Protein AF-G1U5H4-F1 (afdb_monomer)

Mean predicted aligned error: 13.76 Å

Sequence (99 aa):
ICSTNMSLSTDDAVSTSQVPASEQETLVRPKPLPLLLLTSVGAQKDTYIMKEVPLYLGQYIMTKRLYDEKQQHIVYCSNGLLGDLFGVTSFSVKERKSR

Foldseek 3Di:
DDDDPDPDDDDDDPPPVPPPPPPWQPWDQDDPLLVVLLVVQPDPDRTDTPVCSVVSVVVSCVVVVQADPVGRQKGAQCPDSVCVVVVDRIDGVPDDPDD

InterPro domains:
  IPR003121 SWIB/MDM2 domain [PS51925] (26-99)
  IPR016495 p53 negative regulator Mdm2/Mdm4 [PIRSF006748] (2-97)
  IPR036885 SWIB/MDM2 domain superfamily [G3DSA:1.10.245.10] (1-98)
  IPR036885 SWIB/MDM2 domain superfamily [SSF47592] (18-97)

Structure (mmCIF, N/CA/C/O backbone):
data_AF-G1U5H4-F1
#
_entry.id   AF-G1U5H4-F1
#
loop_
_atom_site.group_PDB
_atom_site.id
_atom_site.type_symbol
_atom_site.label_atom_id
_atom_site.label_alt_id
_atom_site.label_comp_id
_atom_site.label_asym_id
_atom_site.label_entity_id
_atom_site.label_seq_id
_atom_site.pdbx_PDB_ins_code
_atom_site.Cartn_x
_atom_site.Cartn_y
_atom_site.Cartn_z
_atom_site.occupancy
_atom_site.B_iso_or_equiv
_atom_site.auth_seq_id
_atom_site.auth_comp_id
_atom_site.auth_asym_id
_atom_site.auth_atom_id
_atom_site.pdbx_PDB_model_num
ATOM 1 N N . ILE A 1 1 ? 38.887 8.312 56.872 1.00 40.09 1 ILE A N 1
ATOM 2 C CA . ILE A 1 1 ? 37.735 9.088 56.359 1.00 40.09 1 ILE A CA 1
ATOM 3 C C . ILE A 1 1 ? 37.710 8.860 54.858 1.00 40.09 1 ILE A C 1
ATOM 5 O O . ILE A 1 1 ? 38.687 9.172 54.191 1.00 40.09 1 ILE A O 1
ATOM 9 N N . CYS A 1 2 ? 36.687 8.157 54.385 1.00 40.00 2 CYS A N 1
ATOM 10 C CA . CYS A 1 2 ? 36.539 7.707 53.006 1.00 40.00 2 CYS A CA 1
ATOM 11 C C . CYS A 1 2 ? 36.239 8.879 52.064 1.00 40.00 2 CYS A C 1
ATOM 13 O O . CYS A 1 2 ? 35.502 9.781 52.454 1.00 40.00 2 CYS A O 1
ATOM 15 N N . SER A 1 3 ? 36.706 8.809 50.815 1.00 42.22 3 SER A N 1
ATOM 16 C CA . SER A 1 3 ? 35.911 9.177 49.633 1.00 42.22 3 SER A CA 1
ATOM 17 C C . SER A 1 3 ? 36.508 8.507 48.396 1.00 42.22 3 SER A C 1
ATOM 19 O O . SER A 1 3 ? 37.631 8.775 47.984 1.00 42.22 3 SER A O 1
ATOM 21 N N . THR A 1 4 ? 35.740 7.555 47.886 1.00 44.91 4 THR A N 1
ATOM 22 C CA . THR A 1 4 ? 35.980 6.674 46.749 1.00 44.91 4 THR A CA 1
ATOM 23 C C . THR A 1 4 ? 36.032 7.460 45.436 1.00 44.91 4 THR A C 1
ATOM 25 O O . THR A 1 4 ? 35.033 8.061 45.053 1.00 44.91 4 THR A O 1
ATOM 28 N N . ASN A 1 5 ? 37.146 7.394 44.703 1.00 50.84 5 ASN A N 1
ATOM 29 C CA . ASN A 1 5 ? 37.156 7.702 43.271 1.00 50.84 5 ASN A CA 1
ATOM 30 C C . ASN A 1 5 ? 36.747 6.437 42.512 1.00 50.84 5 ASN A C 1
ATOM 32 O O . ASN A 1 5 ? 37.570 5.569 42.231 1.00 50.84 5 ASN A O 1
ATOM 36 N N . MET A 1 6 ? 35.450 6.319 42.241 1.00 43.84 6 MET A N 1
ATOM 37 C CA . MET A 1 6 ? 34.888 5.311 41.349 1.00 43.84 6 MET A CA 1
ATOM 38 C C . MET A 1 6 ? 34.776 5.952 39.965 1.00 43.84 6 MET A C 1
ATOM 40 O O . MET A 1 6 ? 33.788 6.613 39.659 1.00 43.84 6 MET A O 1
ATOM 44 N N . SER A 1 7 ? 35.813 5.813 39.141 1.00 51.28 7 SER A N 1
ATOM 45 C CA . SER A 1 7 ? 35.691 6.103 37.712 1.00 51.28 7 SER A CA 1
ATOM 46 C C . SER A 1 7 ? 34.911 4.952 37.088 1.00 51.28 7 SER A C 1
ATOM 48 O O . SER A 1 7 ? 35.412 3.835 36.975 1.00 51.28 7 SER A O 1
ATOM 50 N N . LEU A 1 8 ? 33.645 5.220 36.785 1.00 41.34 8 LEU A N 1
ATOM 51 C CA . LEU A 1 8 ? 32.724 4.30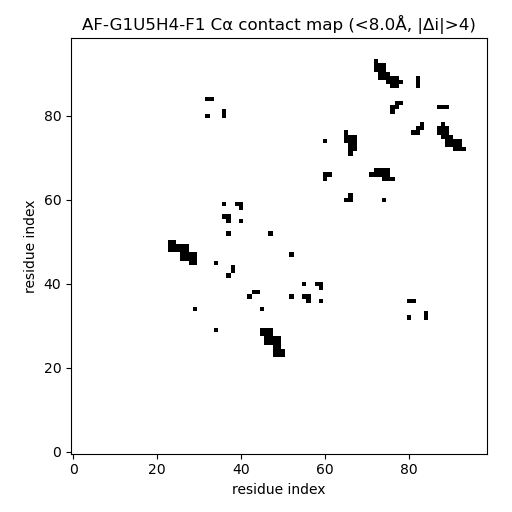2 36.138 1.00 41.34 8 LEU A CA 1
ATOM 52 C C . LEU A 1 8 ? 33.221 3.991 34.719 1.00 41.34 8 LEU A C 1
ATOM 54 O O . LEU A 1 8 ? 33.203 4.858 33.847 1.00 41.34 8 LEU A O 1
ATOM 58 N N . SER A 1 9 ? 33.635 2.747 34.494 1.00 47.34 9 SER A N 1
ATOM 59 C CA . SER A 1 9 ? 33.623 2.147 33.163 1.00 47.34 9 SER A CA 1
ATOM 60 C C . SER A 1 9 ? 32.175 1.842 32.789 1.00 47.34 9 SER A C 1
ATOM 62 O O . SER A 1 9 ? 31.561 0.962 33.387 1.00 47.34 9 SER A O 1
ATOM 64 N N . THR A 1 10 ? 31.646 2.556 31.802 1.00 46.12 10 THR A N 1
ATOM 65 C CA . THR A 1 10 ? 30.542 2.103 30.942 1.00 46.12 10 THR A CA 1
ATOM 66 C C . THR A 1 10 ? 30.878 2.608 29.544 1.00 46.12 10 THR A C 1
ATOM 68 O O . THR A 1 10 ? 30.840 3.810 29.299 1.00 46.12 10 THR A O 1
ATOM 71 N N . ASP A 1 11 ? 31.591 1.785 28.789 1.00 41.31 11 ASP A N 1
ATOM 72 C CA . ASP A 1 11 ? 31.040 0.931 27.732 1.00 41.31 11 ASP A CA 1
ATOM 73 C C . ASP A 1 11 ? 30.663 1.738 26.487 1.00 41.31 11 ASP A C 1
ATOM 75 O O . ASP A 1 11 ? 29.718 2.530 26.458 1.00 41.31 11 ASP A O 1
ATOM 79 N N . ASP A 1 12 ? 31.488 1.517 25.472 1.00 49.41 12 ASP A N 1
ATOM 80 C CA . ASP A 1 12 ? 31.336 1.930 24.096 1.00 49.41 12 ASP A CA 1
ATOM 81 C C . ASP A 1 12 ? 29.949 1.583 23.552 1.00 49.41 12 ASP A C 1
ATOM 83 O O . ASP A 1 12 ? 29.610 0.427 23.312 1.00 49.41 12 ASP A O 1
ATOM 87 N N . ALA A 1 13 ? 29.162 2.607 23.247 1.00 49.34 13 ALA A N 1
ATOM 88 C CA . ALA A 1 13 ? 28.136 2.495 22.222 1.00 49.34 13 ALA A CA 1
ATOM 89 C C . ALA A 1 13 ? 27.945 3.846 21.536 1.00 49.34 13 ALA A C 1
ATOM 91 O O . ALA A 1 13 ? 26.880 4.464 21.566 1.00 49.34 13 ALA A O 1
ATOM 92 N N . VAL A 1 14 ? 28.995 4.272 20.828 1.00 47.00 14 VAL A N 1
ATOM 93 C CA . VAL A 1 14 ? 28.791 4.913 19.528 1.00 47.00 14 VAL A CA 1
ATOM 94 C C . VAL A 1 14 ? 27.967 3.926 18.694 1.00 47.00 14 VAL A C 1
ATOM 96 O O . VAL A 1 14 ? 28.465 2.986 18.092 1.00 47.00 14 VAL A O 1
ATOM 99 N N . SER A 1 15 ? 26.654 4.115 18.700 1.00 43.50 15 SER A N 1
ATOM 100 C CA . SER A 1 15 ? 25.823 3.738 17.567 1.00 43.50 15 SER A CA 1
ATOM 101 C C . SER A 1 15 ? 25.420 5.034 16.889 1.00 43.50 15 SER A C 1
ATOM 103 O O . SER A 1 15 ? 24.260 5.438 16.836 1.00 43.50 15 SER A O 1
ATOM 105 N N . THR A 1 16 ? 26.441 5.705 16.349 1.00 42.47 16 THR A N 1
ATOM 106 C CA . THR A 1 16 ? 26.284 6.358 15.058 1.00 42.47 16 THR A CA 1
ATOM 107 C C . THR A 1 16 ? 25.605 5.316 14.181 1.00 42.47 16 THR A C 1
ATOM 109 O O . THR A 1 16 ? 26.234 4.336 13.789 1.00 42.47 16 THR A O 1
ATOM 112 N N . SER A 1 17 ? 24.307 5.476 13.918 1.00 50.16 17 SER A N 1
ATOM 113 C CA . SER A 1 17 ? 23.624 4.746 12.852 1.00 50.16 17 SER A CA 1
ATOM 114 C C . SER A 1 17 ? 24.154 5.299 11.526 1.00 50.16 17 SER A C 1
ATOM 116 O O . SER A 1 17 ? 23.474 5.975 10.763 1.00 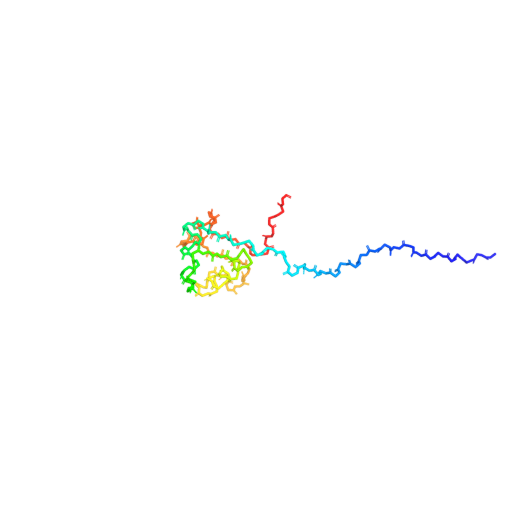50.16 17 SER A O 1
ATOM 118 N N . GLN A 1 18 ? 25.449 5.084 11.305 1.00 46.19 18 GLN A N 1
ATOM 119 C CA . GLN A 1 18 ? 26.094 5.097 10.016 1.00 46.19 18 GLN A CA 1
ATOM 120 C C . GLN A 1 18 ? 25.624 3.801 9.383 1.00 46.19 18 GLN A C 1
ATOM 122 O O . GLN A 1 18 ? 26.274 2.765 9.464 1.00 46.19 18 GLN A O 1
ATOM 127 N N . VAL A 1 19 ? 24.428 3.865 8.805 1.00 51.66 19 VAL A N 1
ATOM 128 C CA . VAL A 1 19 ? 24.043 2.932 7.757 1.00 51.66 19 VAL A CA 1
ATOM 129 C C . VAL A 1 19 ? 25.175 3.015 6.730 1.00 51.66 19 VAL A C 1
ATOM 131 O O . VAL A 1 19 ? 25.409 4.110 6.201 1.00 51.66 19 VAL A O 1
ATOM 134 N N . PRO A 1 20 ? 25.946 1.943 6.480 1.00 42.78 20 PRO A N 1
ATOM 135 C CA . PRO A 1 20 ? 26.945 1.990 5.433 1.00 42.78 20 PRO A CA 1
ATOM 136 C C . PRO A 1 20 ? 26.207 2.305 4.134 1.00 42.78 20 PRO A C 1
ATOM 138 O O . PRO A 1 20 ? 25.252 1.616 3.776 1.00 42.78 20 PRO A O 1
ATOM 141 N N . ALA A 1 21 ? 26.651 3.334 3.413 1.00 47.31 21 ALA A N 1
ATOM 142 C CA . ALA A 1 21 ? 26.079 3.777 2.137 1.00 47.31 21 ALA A CA 1
ATOM 143 C C . ALA A 1 21 ? 26.131 2.711 1.011 1.00 47.31 21 ALA A C 1
ATOM 145 O O . ALA A 1 21 ? 25.775 2.997 -0.128 1.00 47.31 21 ALA A O 1
ATOM 146 N N . SER A 1 22 ? 26.545 1.484 1.341 1.00 50.09 22 SER A N 1
ATOM 147 C CA . SER A 1 22 ? 26.700 0.331 0.455 1.00 50.09 22 SER A CA 1
ATOM 148 C C . SER A 1 22 ? 25.753 -0.831 0.786 1.00 50.09 22 SER A C 1
ATOM 150 O O . SER A 1 22 ? 25.776 -1.848 0.091 1.00 50.09 22 SER A O 1
ATOM 152 N N . GLU A 1 23 ? 24.918 -0.738 1.826 1.00 50.53 23 GLU A N 1
ATOM 153 C CA . GLU A 1 23 ? 23.988 -1.819 2.157 1.00 50.53 23 GLU A CA 1
ATOM 154 C C . GLU A 1 23 ? 22.751 -1.784 1.242 1.00 50.53 23 GLU A C 1
ATOM 156 O O . GLU A 1 23 ? 21.813 -1.014 1.429 1.00 50.53 23 GLU A O 1
ATOM 161 N N . GLN A 1 24 ? 22.753 -2.711 0.277 1.00 52.47 24 GLN A N 1
ATOM 162 C CA . GLN A 1 24 ? 21.617 -3.175 -0.534 1.00 52.47 24 GLN A CA 1
ATOM 163 C C . GLN A 1 24 ? 21.294 -2.381 -1.810 1.00 52.47 24 GLN A C 1
ATOM 165 O O . GLN A 1 24 ? 20.143 -2.039 -2.086 1.00 52.47 24 GLN A O 1
ATOM 170 N N . GLU A 1 25 ? 22.282 -2.228 -2.692 1.00 56.91 25 GLU A N 1
ATOM 171 C CA . GLU A 1 25 ? 22.021 -2.089 -4.137 1.00 56.91 25 GLU A CA 1
ATOM 172 C C . GLU A 1 25 ? 21.791 -3.454 -4.809 1.00 56.91 25 GLU A C 1
ATOM 174 O O . GLU A 1 25 ? 22.281 -3.737 -5.900 1.00 56.91 25 GLU A O 1
ATOM 179 N N . THR A 1 26 ? 21.049 -4.348 -4.152 1.00 64.75 26 THR A N 1
ATOM 180 C CA . THR A 1 26 ? 20.610 -5.591 -4.780 1.00 64.75 26 THR A CA 1
ATOM 181 C C . THR A 1 26 ? 19.457 -5.269 -5.718 1.00 64.75 26 THR A C 1
ATOM 183 O O . THR A 1 26 ? 18.326 -4.997 -5.310 1.00 64.75 26 THR A O 1
ATOM 186 N N . LEU A 1 27 ? 19.777 -5.265 -7.008 1.00 70.00 27 LEU A N 1
ATOM 187 C CA . LEU A 1 27 ? 18.796 -5.219 -8.075 1.00 70.00 27 LEU A CA 1
ATOM 188 C C . LEU A 1 27 ? 17.957 -6.497 -8.017 1.00 70.00 27 LEU A C 1
ATOM 190 O O . LEU A 1 27 ? 18.448 -7.596 -8.272 1.00 70.00 27 LEU A O 1
ATOM 194 N N . VAL A 1 28 ? 16.684 -6.354 -7.671 1.00 72.56 28 VAL A N 1
ATOM 195 C CA . VAL A 1 28 ? 15.716 -7.446 -7.6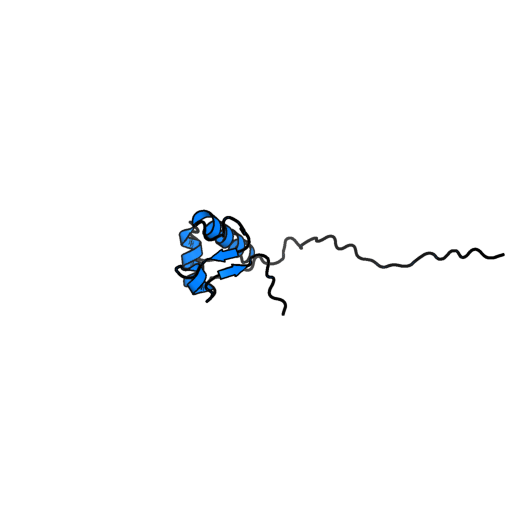56 1.00 72.56 28 VAL A CA 1
ATOM 196 C C . VAL A 1 28 ? 14.781 -7.319 -8.846 1.00 72.56 28 VAL A C 1
ATOM 198 O O . VAL A 1 28 ? 14.348 -6.225 -9.204 1.00 72.56 28 VAL A O 1
ATOM 201 N N . ARG A 1 29 ? 14.443 -8.455 -9.457 1.00 77.44 29 ARG A N 1
ATOM 202 C CA . ARG A 1 29 ? 13.305 -8.563 -10.374 1.00 77.44 29 ARG A CA 1
ATOM 203 C C . ARG A 1 29 ? 12.103 -9.025 -9.555 1.00 77.44 29 ARG A C 1
ATOM 205 O O . ARG A 1 29 ? 12.071 -10.193 -9.158 1.00 77.44 29 ARG A O 1
ATOM 212 N N . PRO A 1 30 ? 11.159 -8.132 -9.214 1.00 68.38 30 PRO A N 1
ATOM 213 C CA . PRO A 1 30 ? 10.021 -8.502 -8.392 1.00 68.38 30 PRO A CA 1
ATOM 214 C C . PRO A 1 30 ? 9.139 -9.518 -9.119 1.00 68.38 30 PRO A C 1
ATOM 216 O O . PRO A 1 30 ? 9.107 -9.582 -10.347 1.00 68.38 30 PRO A O 1
ATOM 219 N N . LYS A 1 31 ? 8.377 -10.296 -8.349 1.00 73.94 31 LYS A N 1
ATOM 220 C CA . LYS A 1 31 ? 7.323 -11.153 -8.908 1.00 73.94 31 LYS A CA 1
ATOM 221 C C . LYS A 1 31 ? 6.274 -10.295 -9.656 1.00 73.94 31 LYS A C 1
ATOM 223 O O . LYS A 1 31 ? 6.158 -9.103 -9.359 1.00 73.94 31 LYS A O 1
ATOM 228 N N . PRO A 1 32 ? 5.473 -10.880 -10.570 1.00 72.69 32 PRO A N 1
ATOM 229 C CA . PRO A 1 32 ? 4.533 -10.124 -11.408 1.00 72.69 32 PRO A CA 1
ATOM 230 C C . PRO A 1 32 ? 3.556 -9.220 -10.637 1.00 72.69 32 PRO A C 1
ATOM 232 O O . PRO A 1 32 ? 3.275 -8.113 -11.081 1.00 72.69 32 PRO A O 1
ATOM 235 N N . LEU A 1 33 ? 3.082 -9.649 -9.460 1.00 70.38 33 LEU A N 1
ATOM 236 C CA . LEU A 1 33 ? 2.146 -8.868 -8.636 1.00 70.38 33 LEU A CA 1
ATOM 237 C C . LEU A 1 33 ? 2.780 -7.597 -8.026 1.00 70.38 33 LEU A C 1
ATOM 239 O O . LEU A 1 33 ? 2.242 -6.512 -8.254 1.00 70.38 33 LEU A O 1
ATOM 243 N N . PRO A 1 34 ? 3.931 -7.667 -7.319 1.00 72.94 34 PRO A N 1
ATOM 244 C CA . PRO A 1 34 ? 4.666 -6.465 -6.926 1.00 72.94 34 PRO A CA 1
ATOM 245 C C . PRO A 1 34 ? 5.008 -5.551 -8.107 1.00 72.94 34 PRO A C 1
ATOM 247 O O . PRO A 1 34 ? 4.883 -4.338 -7.990 1.00 72.94 34 PRO A O 1
ATOM 250 N N . LEU A 1 35 ? 5.411 -6.118 -9.249 1.00 75.50 35 LEU A N 1
ATOM 251 C CA . LEU A 1 35 ? 5.763 -5.340 -10.436 1.00 75.50 35 LEU A CA 1
ATOM 252 C C . LEU A 1 35 ? 4.563 -4.537 -10.963 1.00 75.50 35 LEU A C 1
ATOM 254 O O . LEU A 1 35 ? 4.699 -3.349 -11.244 1.00 75.50 35 LEU A O 1
ATOM 258 N N . LEU A 1 36 ? 3.372 -5.139 -11.005 1.00 74.38 36 LEU A N 1
ATOM 259 C CA . LEU A 1 36 ? 2.145 -4.457 -11.419 1.00 74.38 36 LEU A CA 1
ATOM 260 C C . LEU A 1 36 ? 1.808 -3.280 -10.487 1.00 74.38 36 LEU A C 1
ATOM 262 O O . LEU A 1 36 ? 1.498 -2.186 -10.961 1.00 74.38 36 LEU A O 1
ATOM 266 N N . LEU A 1 37 ? 1.962 -3.450 -9.171 1.00 78.88 37 LEU A N 1
ATOM 267 C CA . LEU A 1 37 ? 1.776 -2.355 -8.213 1.00 78.88 37 LEU A CA 1
ATOM 268 C C . LEU A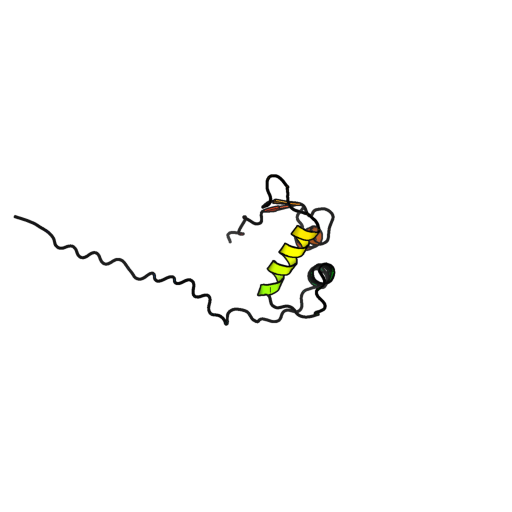 1 37 ? 2.755 -1.201 -8.471 1.00 78.88 37 LEU A C 1
ATOM 270 O O . LEU A 1 37 ? 2.331 -0.047 -8.530 1.00 78.88 37 LEU A O 1
ATOM 274 N N . LEU A 1 38 ? 4.037 -1.502 -8.682 1.00 77.19 38 LEU A N 1
ATOM 275 C CA . LEU A 1 38 ? 5.067 -0.493 -8.953 1.00 77.19 38 LEU A CA 1
ATOM 276 C C . LEU A 1 38 ? 4.791 0.253 -10.272 1.00 77.19 38 LEU A C 1
ATOM 278 O O . LEU A 1 38 ? 4.862 1.482 -10.316 1.00 77.19 38 LEU A O 1
ATOM 282 N N . THR A 1 39 ? 4.372 -0.454 -11.327 1.00 76.56 39 THR A N 1
ATOM 283 C CA . THR A 1 39 ? 3.977 0.187 -12.598 1.00 76.56 39 THR A CA 1
ATOM 284 C C . THR A 1 39 ? 2.743 1.081 -12.459 1.00 76.56 39 THR A C 1
ATOM 286 O O . THR A 1 39 ? 2.672 2.125 -13.105 1.00 76.56 39 THR A O 1
ATOM 289 N N . SER A 1 40 ? 1.803 0.750 -11.563 1.00 75.38 40 SER A N 1
ATOM 290 C CA . SER A 1 40 ? 0.586 1.549 -11.344 1.00 75.38 40 SER A CA 1
ATOM 291 C C . SER A 1 40 ? 0.853 2.942 -10.757 1.00 75.38 40 SER A C 1
ATOM 293 O O . SER A 1 40 ? 0.023 3.837 -10.906 1.00 75.38 40 SER A O 1
ATOM 295 N N . VAL A 1 41 ? 2.018 3.138 -10.127 1.00 75.19 41 VAL A N 1
ATOM 296 C CA . VAL A 1 41 ? 2.494 4.440 -9.627 1.00 75.19 41 VAL A CA 1
ATOM 297 C C . VAL A 1 41 ? 3.533 5.089 -10.547 1.00 75.19 41 VAL A C 1
ATOM 299 O O . VAL A 1 41 ? 4.175 6.063 -10.164 1.00 75.19 41 VAL A O 1
ATOM 302 N N . GLY A 1 42 ? 3.683 4.579 -11.773 1.00 70.06 42 GLY A N 1
ATOM 303 C CA . GLY A 1 42 ? 4.524 5.176 -12.810 1.00 70.06 42 GLY A CA 1
ATOM 304 C C . GLY A 1 42 ? 5.948 4.629 -12.893 1.00 70.06 42 GLY A C 1
ATOM 305 O O . GLY A 1 42 ? 6.769 5.211 -13.602 1.00 70.06 42 GLY A O 1
ATOM 306 N N . ALA A 1 43 ? 6.274 3.521 -12.219 1.00 74.25 43 ALA A N 1
ATOM 307 C CA . ALA A 1 43 ? 7.577 2.897 -12.409 1.00 74.25 43 ALA A CA 1
ATOM 308 C C . ALA A 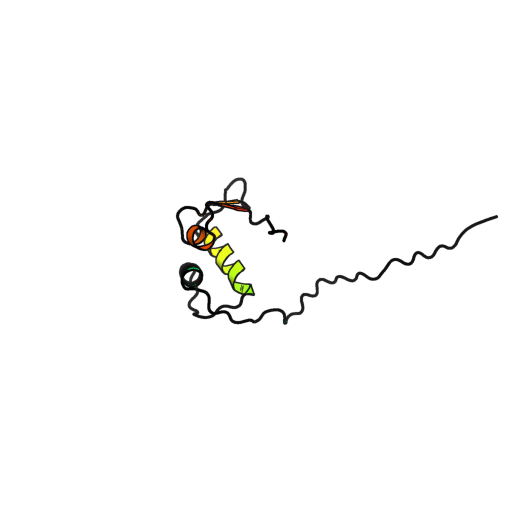1 43 ? 7.656 2.170 -13.766 1.00 74.25 43 ALA A C 1
ATOM 310 O O . ALA A 1 43 ? 6.875 1.268 -14.048 1.00 74.25 43 ALA A O 1
ATOM 311 N N . GLN A 1 44 ? 8.615 2.556 -14.610 1.00 68.94 44 GLN A N 1
ATOM 312 C CA . GLN A 1 44 ? 8.834 1.995 -15.957 1.00 68.94 44 GLN A CA 1
ATOM 313 C C . GLN A 1 44 ? 10.068 1.079 -16.006 1.00 68.94 44 GLN A C 1
ATOM 315 O O . GLN A 1 44 ? 10.827 1.089 -16.972 1.00 68.94 44 GLN A O 1
ATOM 320 N N . LYS A 1 45 ? 10.332 0.339 -14.924 1.00 72.38 45 LYS A N 1
ATOM 321 C CA . LYS A 1 45 ? 11.516 -0.523 -14.798 1.00 72.38 45 LYS A CA 1
ATOM 322 C C . LYS A 1 45 ? 11.092 -1.969 -14.547 1.00 72.38 45 LYS A C 1
ATOM 324 O O . LYS A 1 45 ? 10.162 -2.217 -13.785 1.00 72.38 45 LYS A O 1
ATOM 329 N N . ASP A 1 46 ? 11.833 -2.915 -15.117 1.00 69.94 46 ASP A N 1
ATOM 330 C CA . ASP A 1 46 ? 11.651 -4.355 -14.856 1.00 69.94 46 ASP A CA 1
ATOM 331 C C . ASP A 1 46 ? 12.470 -4.844 -13.651 1.00 69.94 46 ASP A C 1
ATOM 333 O O . ASP A 1 46 ? 12.352 -5.985 -13.203 1.00 69.94 46 ASP A O 1
ATOM 337 N N . THR A 1 47 ? 13.364 -3.992 -13.149 1.00 71.44 47 THR A N 1
ATOM 338 C CA . THR A 1 47 ? 14.295 -4.286 -12.059 1.00 71.44 47 THR A CA 1
ATOM 339 C C . THR A 1 47 ? 14.310 -3.111 -11.088 1.00 71.44 47 THR A C 1
ATOM 341 O O . THR A 1 47 ? 14.369 -1.957 -11.514 1.00 71.44 47 THR A O 1
ATOM 344 N N . TYR A 1 48 ? 14.247 -3.409 -9.793 1.00 71.44 48 TYR A N 1
ATOM 345 C CA . TYR A 1 48 ? 14.108 -2.427 -8.720 1.00 71.44 48 TYR A CA 1
ATOM 346 C C . TYR A 1 48 ? 15.193 -2.622 -7.679 1.00 71.44 48 TYR A C 1
ATOM 348 O O . TYR A 1 48 ? 15.644 -3.742 -7.447 1.00 71.44 48 TYR A O 1
ATOM 356 N N . ILE A 1 49 ? 15.583 -1.541 -7.013 1.00 78.31 49 ILE A N 1
ATOM 357 C CA . ILE A 1 49 ? 16.440 -1.644 -5.838 1.00 78.31 49 ILE A CA 1
ATOM 358 C C . ILE A 1 49 ? 15.535 -1.920 -4.636 1.00 78.31 49 ILE A C 1
ATOM 360 O O . ILE A 1 49 ? 14.511 -1.255 -4.469 1.00 78.31 49 ILE A O 1
ATOM 364 N N . MET A 1 50 ? 15.904 -2.873 -3.775 1.00 74.06 50 MET A N 1
ATOM 365 C CA . MET A 1 50 ? 15.115 -3.220 -2.580 1.00 74.06 50 MET A CA 1
ATOM 366 C C . MET A 1 50 ? 14.745 -1.996 -1.726 1.00 74.06 50 MET A C 1
ATOM 368 O O . MET A 1 50 ? 13.641 -1.936 -1.189 1.00 74.06 50 MET A O 1
ATOM 372 N N . LYS A 1 51 ? 15.624 -0.986 -1.670 1.00 78.12 51 LYS A N 1
ATOM 373 C CA . LYS A 1 51 ? 15.407 0.285 -0.958 1.00 78.12 51 LYS A CA 1
ATOM 374 C C . LYS A 1 51 ? 14.276 1.151 -1.531 1.00 78.12 51 LYS A C 1
ATOM 376 O O . LYS A 1 51 ? 13.676 1.931 -0.800 1.00 78.12 51 LYS A O 1
ATOM 381 N N . GLU A 1 52 ? 13.963 1.013 -2.817 1.00 76.62 52 GLU A N 1
ATOM 382 C CA . GLU A 1 52 ? 12.927 1.805 -3.495 1.00 76.62 52 GLU A CA 1
ATOM 383 C C . GLU A 1 52 ? 11.535 1.172 -3.365 1.00 76.62 52 GLU A C 1
ATOM 385 O O . GLU A 1 52 ? 10.526 1.870 -3.449 1.00 76.62 52 GLU A O 1
ATOM 390 N N . VAL A 1 53 ? 11.453 -0.141 -3.124 1.00 78.94 53 VAL A N 1
ATOM 391 C CA . VAL A 1 53 ? 10.170 -0.857 -3.027 1.00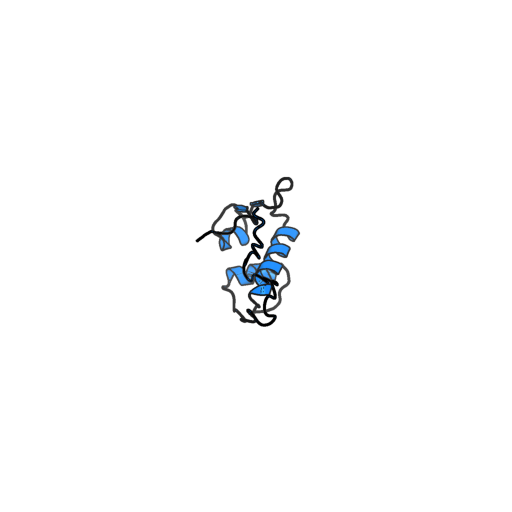 78.94 53 VAL A CA 1
ATOM 392 C C . VAL A 1 53 ? 9.262 -0.278 -1.924 1.00 78.94 53 VAL A C 1
ATOM 394 O O . VAL A 1 53 ? 8.097 -0.004 -2.223 1.00 78.94 53 VAL A O 1
ATOM 397 N N . PRO A 1 54 ? 9.742 -0.003 -0.689 1.00 82.31 54 PRO A N 1
ATOM 398 C CA . PRO A 1 54 ? 8.925 0.651 0.336 1.00 82.31 54 PRO A CA 1
ATOM 399 C C . PRO A 1 54 ? 8.465 2.064 -0.050 1.00 82.31 54 PRO A C 1
ATOM 401 O O . PRO A 1 54 ? 7.356 2.458 0.307 1.00 82.31 54 PRO A O 1
ATOM 404 N N . LEU A 1 55 ? 9.283 2.816 -0.796 1.00 84.44 55 LEU A N 1
ATOM 405 C CA . LEU A 1 55 ? 8.955 4.175 -1.235 1.00 84.44 55 LEU A CA 1
ATOM 406 C C . LEU A 1 55 ? 7.763 4.168 -2.200 1.00 84.44 55 LEU A C 1
ATOM 408 O O . LEU A 1 55 ? 6.778 4.873 -1.976 1.00 84.44 55 LEU A O 1
ATOM 412 N N . TYR A 1 56 ? 7.821 3.329 -3.237 1.00 84.94 56 TYR A N 1
ATOM 413 C CA . TYR A 1 56 ? 6.724 3.187 -4.196 1.00 84.94 56 TYR A CA 1
ATOM 414 C C . TYR A 1 56 ? 5.451 2.640 -3.547 1.00 84.94 56 TYR A C 1
ATOM 416 O O . TYR A 1 56 ? 4.347 3.068 -3.884 1.00 84.94 56 TYR A O 1
ATOM 424 N N . LEU A 1 57 ? 5.595 1.732 -2.578 1.00 85.75 57 LEU A N 1
ATOM 425 C CA . LEU A 1 57 ? 4.468 1.230 -1.801 1.00 85.75 57 LEU A CA 1
ATOM 426 C C . LEU A 1 57 ? 3.790 2.350 -1.000 1.00 85.75 57 LEU A C 1
ATOM 428 O O . LEU A 1 57 ? 2.564 2.467 -1.015 1.00 85.75 57 LEU A O 1
ATOM 432 N N . GLY A 1 58 ? 4.585 3.202 -0.345 1.00 88.81 58 GLY A N 1
ATOM 433 C CA . GLY A 1 58 ? 4.092 4.381 0.362 1.00 88.81 58 GLY A CA 1
ATOM 434 C C . GLY A 1 58 ? 3.349 5.340 -0.569 1.00 88.81 58 GLY A C 1
ATOM 435 O O . GLY A 1 58 ? 2.247 5.783 -0.248 1.00 88.81 58 GLY A O 1
ATOM 436 N N . GLN A 1 59 ? 3.896 5.594 -1.761 1.00 89.31 59 GLN A N 1
ATOM 437 C CA . GLN A 1 59 ? 3.243 6.427 -2.771 1.00 89.31 59 GLN A CA 1
ATOM 438 C C . GLN A 1 59 ? 1.906 5.831 -3.232 1.00 89.31 59 GLN A C 1
ATOM 440 O O . GLN A 1 59 ? 0.913 6.552 -3.293 1.00 89.31 59 GLN A O 1
ATOM 445 N N . TYR A 1 60 ? 1.843 4.520 -3.483 1.00 89.69 60 TYR A N 1
ATOM 446 C CA . TYR A 1 60 ? 0.599 3.838 -3.851 1.00 89.69 60 TYR A CA 1
ATOM 447 C C . TYR A 1 60 ? -0.485 4.013 -2.779 1.00 89.69 60 TYR A C 1
ATOM 449 O O . TYR A 1 60 ? -1.607 4.413 -3.097 1.00 89.69 60 TYR A O 1
ATOM 457 N N . ILE A 1 61 ? -0.142 3.774 -1.507 1.00 91.75 61 ILE A N 1
ATOM 458 C CA . ILE A 1 61 ? -1.056 3.923 -0.362 1.00 91.75 61 ILE A CA 1
ATOM 459 C C . ILE A 1 61 ? -1.578 5.360 -0.260 1.00 91.75 61 ILE A C 1
ATOM 461 O O . ILE A 1 61 ? -2.781 5.560 -0.080 1.00 91.75 61 ILE A O 1
ATOM 465 N N . MET A 1 62 ? -0.699 6.353 -0.422 1.00 91.25 62 MET A N 1
ATOM 466 C CA . MET A 1 62 ? -1.052 7.774 -0.373 1.00 91.25 62 MET A CA 1
ATOM 467 C C . MET A 1 62 ? -1.960 8.185 -1.536 1.00 91.25 62 MET A C 1
ATOM 469 O O . MET A 1 62 ? -3.015 8.778 -1.316 1.00 91.25 62 MET A O 1
ATOM 473 N N . THR A 1 63 ? -1.593 7.839 -2.773 1.00 89.75 63 THR A N 1
ATOM 474 C CA . THR A 1 63 ? -2.362 8.186 -3.979 1.00 89.75 63 THR A CA 1
ATOM 475 C C . THR A 1 63 ? -3.746 7.545 -3.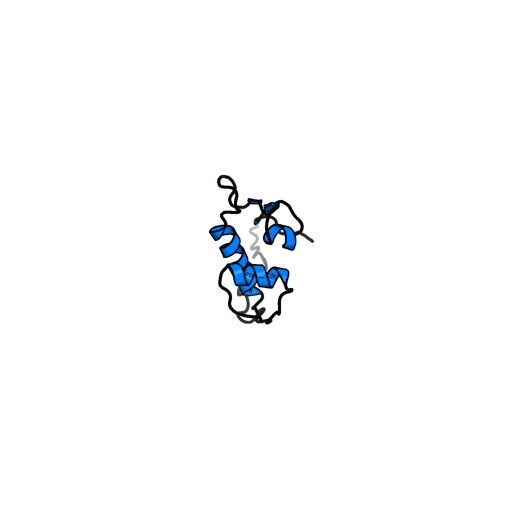973 1.00 89.75 63 THR A C 1
ATOM 477 O O . THR A 1 63 ? -4.722 8.181 -4.368 1.00 89.75 63 THR A O 1
ATOM 480 N N . LYS A 1 64 ? -3.853 6.300 -3.501 1.00 90.69 64 LYS A N 1
ATOM 481 C CA . LYS A 1 64 ? -5.126 5.575 -3.394 1.00 90.69 64 LYS A CA 1
ATOM 482 C C . LYS A 1 64 ? -5.888 5.869 -2.099 1.00 90.69 64 LYS A C 1
ATOM 484 O O . LYS A 1 64 ? -6.997 5.366 -1.954 1.00 90.69 64 LYS A O 1
ATOM 489 N N . ARG A 1 65 ? -5.317 6.666 -1.184 1.00 94.12 65 ARG A N 1
ATOM 490 C CA . ARG A 1 65 ? -5.873 6.980 0.144 1.00 94.12 65 ARG A CA 1
ATOM 491 C C . ARG A 1 65 ? -6.335 5.729 0.897 1.00 94.12 65 ARG A C 1
ATOM 493 O O . ARG A 1 65 ? -7.428 5.688 1.444 1.00 94.12 65 ARG A O 1
ATOM 500 N N . LEU A 1 66 ? -5.492 4.696 0.896 1.00 94.44 66 LEU A N 1
ATOM 501 C CA . LEU A 1 66 ? -5.793 3.419 1.557 1.00 94.44 66 LEU A CA 1
ATOM 502 C C . LEU A 1 66 ? -5.598 3.473 3.078 1.00 94.44 66 LEU A C 1
ATOM 504 O O . LEU A 1 66 ? -5.836 2.482 3.759 1.00 94.44 66 LEU A O 1
ATOM 508 N N . TYR A 1 67 ? -5.125 4.597 3.610 1.00 95.69 67 TYR A N 1
ATOM 509 C CA . TYR A 1 67 ? -4.933 4.805 5.039 1.00 95.69 67 TYR A CA 1
ATOM 510 C C . TYR A 1 67 ? -6.231 5.258 5.720 1.00 95.69 67 TYR A C 1
ATOM 512 O O . TYR A 1 67 ? -7.053 5.950 5.123 1.00 95.69 67 TYR A O 1
ATOM 520 N N . ASP A 1 68 ? -6.393 4.911 6.994 1.00 96.50 68 ASP A N 1
ATOM 521 C CA . ASP A 1 68 ? -7.471 5.441 7.830 1.00 96.50 68 ASP A CA 1
ATOM 522 C C . ASP A 1 68 ? -7.233 6.929 8.152 1.00 96.50 68 ASP A C 1
ATOM 524 O O . ASP A 1 68 ? -6.131 7.324 8.538 1.00 96.50 68 ASP A O 1
ATOM 528 N N . GLU A 1 69 ? -8.254 7.778 8.024 1.00 94.44 69 GLU A N 1
ATOM 529 C CA . GLU A 1 69 ? -8.114 9.226 8.250 1.00 94.44 69 GLU A CA 1
ATOM 530 C C . GLU A 1 69 ? -7.797 9.586 9.709 1.00 94.44 69 GLU A C 1
ATOM 532 O O . GLU A 1 69 ? -7.097 10.566 9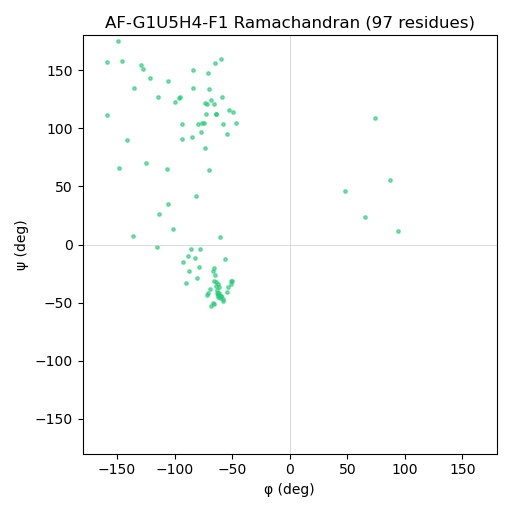.967 1.00 94.44 69 GLU A O 1
ATOM 537 N N . LYS A 1 70 ? -8.284 8.794 10.671 1.00 96.19 70 LYS A N 1
ATOM 538 C CA . LYS A 1 70 ? -8.049 9.004 12.108 1.00 96.19 70 LYS A CA 1
ATOM 539 C C . LYS A 1 70 ? -6.793 8.280 12.569 1.00 96.19 70 LYS A C 1
ATOM 541 O O . LYS A 1 70 ? -6.094 8.742 13.470 1.00 96.19 70 LYS A O 1
ATOM 546 N N . GLN A 1 71 ? -6.506 7.138 11.959 1.00 95.75 71 GLN A N 1
ATOM 547 C CA . GLN A 1 71 ? -5.376 6.287 12.286 1.00 95.75 71 GLN A CA 1
ATOM 548 C C . GLN A 1 71 ? -4.523 6.032 11.043 1.00 95.75 71 GLN A C 1
ATOM 550 O O . GLN A 1 71 ? -4.422 4.902 10.594 1.00 95.75 71 GLN A O 1
ATOM 555 N N . GLN A 1 72 ? -3.813 7.049 10.542 1.00 94.62 72 GLN A N 1
ATOM 556 C CA . GLN A 1 72 ? -3.034 6.982 9.284 1.00 94.62 72 GLN A CA 1
ATOM 557 C C . GLN A 1 72 ? -1.974 5.866 9.202 1.00 94.62 72 GLN A C 1
ATOM 559 O O . GLN A 1 72 ? -1.423 5.599 8.139 1.00 94.62 72 GLN A O 1
ATOM 564 N N . HIS A 1 73 ? -1.665 5.217 10.324 1.00 92.88 73 HIS A N 1
ATOM 565 C CA . HIS A 1 73 ? -0.797 4.046 10.365 1.00 92.88 73 HIS A CA 1
ATOM 566 C C . HIS A 1 73 ? -1.521 2.734 10.023 1.00 92.88 73 HIS A C 1
ATOM 568 O O . HIS A 1 73 ? -0.844 1.729 9.840 1.00 92.88 73 HIS A O 1
ATOM 574 N N . ILE A 1 74 ? -2.852 2.725 9.962 1.00 95.25 74 ILE A N 1
ATOM 575 C CA . ILE A 1 74 ? -3.687 1.599 9.546 1.00 95.25 74 ILE A CA 1
ATOM 576 C C . ILE A 1 74 ? -4.006 1.768 8.066 1.00 95.25 74 ILE A C 1
ATOM 578 O O . ILE A 1 74 ? -4.501 2.813 7.647 1.00 95.25 74 ILE A O 1
ATOM 582 N N . VAL A 1 75 ? -3.722 0.730 7.285 1.00 95.31 75 VAL A N 1
ATOM 583 C CA . VAL A 1 75 ? -3.990 0.674 5.847 1.00 95.31 75 VAL A CA 1
ATOM 584 C C . VAL A 1 75 ? -5.033 -0.404 5.586 1.00 95.31 75 VAL A C 1
ATOM 586 O O . VAL A 1 75 ? -4.830 -1.544 5.998 1.00 95.31 75 VAL A O 1
ATOM 589 N N . TYR A 1 76 ? -6.115 -0.070 4.883 1.00 95.81 76 TYR A N 1
ATOM 590 C CA . TYR A 1 76 ? -7.135 -1.011 4.417 1.00 95.81 76 TYR A CA 1
ATOM 591 C C . TYR A 1 76 ? -6.892 -1.361 2.949 1.00 95.81 76 TYR A C 1
ATOM 593 O O . TYR A 1 76 ? -6.843 -0.487 2.085 1.00 95.81 76 TYR A O 1
ATOM 601 N N . CYS A 1 77 ? -6.728 -2.649 2.654 1.00 92.94 77 CYS A N 1
ATOM 602 C CA . CYS A 1 77 ? -6.299 -3.116 1.336 1.00 92.94 77 CYS A CA 1
ATOM 603 C C . CYS A 1 77 ? -7.077 -4.319 0.785 1.00 92.94 77 CYS A C 1
ATOM 605 O O . CYS A 1 77 ? -6.716 -4.816 -0.278 1.00 92.94 77 CYS A O 1
ATOM 607 N N . SER A 1 78 ? -8.159 -4.743 1.447 1.00 86.25 78 SER A N 1
ATOM 608 C CA . SER A 1 78 ? -8.925 -5.964 1.137 1.00 86.25 78 SER A CA 1
ATOM 609 C C . SER A 1 78 ? -9.362 -6.145 -0.323 1.00 86.25 78 SER A C 1
ATOM 611 O O . SER A 1 78 ? -9.449 -7.279 -0.774 1.00 86.25 78 SER A O 1
ATOM 613 N N . ASN A 1 79 ? -9.625 -5.061 -1.061 1.00 80.19 79 ASN A N 1
ATOM 614 C CA . ASN A 1 79 ? -10.194 -5.108 -2.416 1.00 80.19 79 ASN A CA 1
ATOM 615 C C . ASN A 1 79 ? -9.223 -4.617 -3.505 1.00 80.19 79 ASN A C 1
ATOM 617 O O . ASN A 1 79 ? -9.654 -4.080 -4.526 1.00 80.19 79 ASN A O 1
ATOM 621 N N . GLY A 1 80 ? -7.911 -4.716 -3.286 1.00 84.19 80 GLY A N 1
ATOM 622 C CA . GLY A 1 80 ? -6.935 -4.256 -4.270 1.00 84.19 80 GLY A CA 1
ATOM 623 C C . GLY A 1 80 ? -5.634 -5.039 -4.261 1.00 84.19 80 GLY A C 1
ATOM 624 O O . GLY A 1 80 ? -5.373 -5.837 -3.368 1.00 84.19 80 GLY A O 1
ATOM 625 N N . LEU A 1 81 ? -4.770 -4.710 -5.223 1.00 85.94 81 LEU A N 1
ATOM 626 C CA . LEU A 1 81 ? -3.464 -5.350 -5.442 1.00 85.94 81 LEU A CA 1
ATOM 627 C C . LEU A 1 81 ? -2.605 -5.455 -4.178 1.00 85.94 81 LEU A C 1
ATOM 629 O O . LEU A 1 81 ? -1.810 -6.376 -4.029 1.00 85.94 81 LEU A O 1
ATOM 633 N N . LEU A 1 82 ? -2.752 -4.489 -3.270 1.00 88.94 82 LEU A N 1
ATOM 634 C CA . LEU A 1 82 ? -2.041 -4.458 -2.000 1.00 88.94 82 LEU A CA 1
ATOM 635 C C . LEU A 1 82 ? -2.517 -5.572 -1.049 1.00 88.94 82 LEU A C 1
ATOM 637 O O . LEU A 1 82 ? -1.697 -6.177 -0.365 1.00 88.94 82 LEU A O 1
ATOM 641 N N . GLY A 1 83 ? -3.820 -5.861 -1.027 1.00 88.44 83 GLY A N 1
ATOM 642 C CA . GLY A 1 83 ? -4.405 -6.980 -0.289 1.00 88.44 83 GLY A CA 1
ATOM 643 C C . GLY A 1 83 ? -4.055 -8.319 -0.921 1.00 88.44 83 GLY A C 1
ATOM 644 O O . GLY A 1 83 ? -3.644 -9.220 -0.200 1.00 88.44 83 GLY A O 1
ATOM 645 N N . ASP A 1 84 ? -4.092 -8.424 -2.253 1.00 88.00 84 ASP A N 1
ATOM 646 C CA . ASP A 1 84 ? -3.665 -9.636 -2.971 1.00 88.00 84 ASP A CA 1
ATOM 647 C C . ASP A 1 84 ? -2.183 -9.957 -2.721 1.00 88.00 84 ASP A C 1
ATOM 649 O O . ASP A 1 84 ? -1.793 -11.117 -2.596 1.00 88.00 84 ASP A O 1
ATOM 653 N N . LEU A 1 85 ? -1.344 -8.919 -2.621 1.00 85.50 85 LEU A N 1
ATOM 654 C CA . LEU A 1 85 ? 0.085 -9.058 -2.360 1.00 85.50 85 LEU A CA 1
ATOM 655 C C . LEU A 1 85 ? 0.384 -9.495 -0.921 1.00 85.50 85 LEU A C 1
ATOM 657 O O . LEU A 1 85 ? 1.259 -10.336 -0.708 1.00 85.50 85 LEU A O 1
ATOM 661 N N . PHE A 1 86 ? -0.296 -8.902 0.063 1.00 86.62 86 PHE A N 1
ATOM 662 C CA . PHE A 1 86 ? -0.031 -9.171 1.478 1.00 86.62 86 PHE A CA 1
ATOM 663 C C . PHE A 1 86 ? -0.903 -10.278 2.080 1.00 86.62 86 PHE A C 1
ATOM 665 O O . PHE A 1 86 ? -0.572 -10.778 3.154 1.00 86.62 86 PHE A O 1
ATOM 672 N N . GLY A 1 87 ? -1.984 -10.674 1.409 1.00 88.94 87 GLY A N 1
ATOM 673 C CA . GLY A 1 87 ? -2.940 -11.671 1.889 1.00 88.94 87 GLY A CA 1
ATOM 674 C C . GLY A 1 87 ? -3.713 -11.231 3.135 1.00 88.94 87 GLY A C 1
ATOM 675 O O . GLY A 1 87 ? -4.154 -12.076 3.909 1.00 88.94 87 GLY A O 1
ATOM 676 N N . VAL A 1 88 ? -3.839 -9.922 3.368 1.00 90.56 88 VAL A N 1
ATOM 677 C CA . VAL A 1 88 ? -4.516 -9.347 4.540 1.00 90.56 88 VAL A CA 1
ATOM 678 C C . VAL A 1 88 ? -5.530 -8.294 4.112 1.00 90.56 88 VAL A C 1
ATOM 680 O O . VAL A 1 88 ? -5.386 -7.658 3.071 1.00 90.56 88 VAL A O 1
ATOM 683 N N . THR A 1 89 ? -6.549 -8.079 4.940 1.00 92.75 89 THR A N 1
ATOM 684 C CA . THR A 1 89 ? -7.557 -7.032 4.719 1.00 92.75 89 THR A CA 1
ATOM 685 C C . THR A 1 89 ? -7.071 -5.654 5.153 1.00 92.75 89 THR A C 1
ATOM 687 O O . THR A 1 89 ? -7.503 -4.639 4.606 1.00 92.75 89 THR A O 1
ATOM 690 N N . SER A 1 90 ? -6.178 -5.621 6.141 1.00 94.12 90 SER A N 1
ATOM 691 C CA . SER A 1 90 ? -5.556 -4.414 6.666 1.00 94.12 90 SER A CA 1
ATOM 692 C C . SER A 1 90 ? -4.251 -4.737 7.379 1.00 94.12 90 SER A C 1
ATOM 694 O O . SER A 1 90 ? -4.073 -5.852 7.870 1.00 94.12 90 SER A O 1
ATOM 696 N N . PHE A 1 91 ? -3.366 -3.755 7.494 1.00 93.12 91 PHE A N 1
ATOM 697 C CA . PHE A 1 91 ? -2.150 -3.869 8.297 1.00 93.12 91 PHE A CA 1
ATOM 698 C C . PHE A 1 91 ? -1.777 -2.533 8.939 1.00 93.12 91 PHE A C 1
ATOM 700 O O . PHE A 1 91 ? -2.172 -1.463 8.469 1.00 93.12 91 PHE A O 1
ATOM 707 N N . SER A 1 92 ? -0.994 -2.610 10.014 1.00 92.75 92 SER A N 1
ATOM 708 C CA . SER A 1 92 ? -0.402 -1.450 10.674 1.00 92.75 92 SER A CA 1
ATOM 709 C C . SER A 1 92 ? 1.025 -1.227 10.176 1.00 92.75 92 SER A C 1
ATOM 711 O O . SER A 1 92 ? 1.874 -2.106 10.282 1.00 92.75 92 SER A O 1
ATOM 713 N N . VAL A 1 93 ? 1.331 -0.023 9.694 1.00 89.69 93 VAL A N 1
ATOM 714 C CA . VAL A 1 93 ? 2.692 0.379 9.284 1.00 89.69 93 VAL A CA 1
ATOM 715 C C . VAL A 1 93 ? 3.647 0.441 10.487 1.00 89.69 93 VAL A C 1
ATOM 717 O O . VAL A 1 93 ? 4.860 0.320 10.333 1.00 89.69 93 VAL A O 1
ATOM 720 N N . LYS A 1 94 ? 3.113 0.607 11.706 1.00 88.12 94 LYS A N 1
ATOM 721 C CA . LYS A 1 94 ? 3.906 0.605 12.948 1.00 88.12 94 LYS A CA 1
ATOM 722 C C . LYS A 1 94 ? 4.273 -0.800 13.415 1.00 88.12 94 LYS A C 1
ATOM 724 O O . LYS A 1 94 ? 5.177 -0.949 14.238 1.00 88.12 94 LYS A O 1
ATOM 729 N N . GLU A 1 95 ? 3.564 -1.815 12.938 1.00 83.00 95 GLU A N 1
ATOM 730 C CA . GLU A 1 95 ? 3.781 -3.187 13.362 1.00 83.00 95 GLU A CA 1
ATOM 731 C C . GLU A 1 95 ? 5.026 -3.744 12.670 1.00 83.00 95 GLU A C 1
ATOM 733 O O . GLU A 1 95 ? 5.010 -4.203 11.528 1.00 83.00 95 GLU A O 1
ATOM 738 N N . ARG A 1 96 ? 6.159 -3.687 13.375 1.00 70.75 96 ARG A N 1
ATOM 739 C CA . ARG A 1 96 ? 7.328 -4.481 13.003 1.00 70.75 96 ARG A CA 1
ATOM 740 C C . ARG A 1 96 ? 7.010 -5.931 13.346 1.00 70.75 96 ARG A C 1
ATOM 742 O O . ARG A 1 96 ? 6.789 -6.225 14.516 1.00 70.75 96 ARG A O 1
ATOM 749 N N . LYS A 1 97 ? 7.032 -6.841 12.365 1.00 62.47 97 LYS A N 1
ATOM 750 C CA . LYS A 1 97 ? 7.018 -8.283 12.656 1.00 62.47 97 LYS A CA 1
ATOM 751 C C . LYS A 1 97 ? 8.225 -8.606 13.544 1.00 62.47 97 LYS A C 1
ATOM 753 O O . LYS A 1 97 ? 9.350 -8.629 13.046 1.00 62.47 97 LYS A O 1
ATOM 758 N N . SER A 1 98 ? 8.008 -8.812 14.844 1.00 45.28 98 SER A N 1
ATOM 759 C CA . SER A 1 98 ? 9.003 -9.466 15.689 1.00 45.28 98 SER A CA 1
ATOM 760 C C . SER A 1 98 ? 9.084 -10.916 15.232 1.00 45.28 98 SER A C 1
ATOM 762 O O . SER A 1 98 ? 8.056 -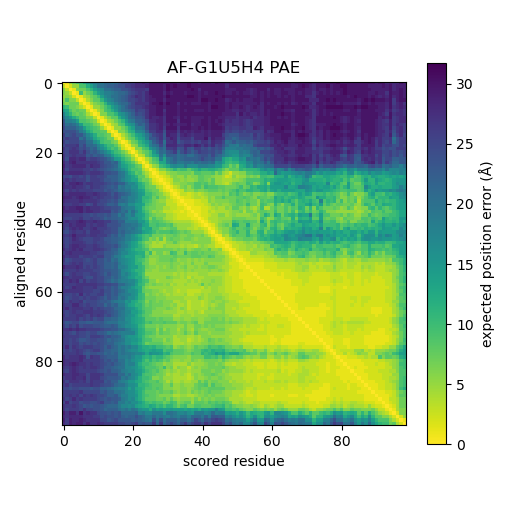11.587 15.127 1.00 45.28 98 SER A O 1
ATOM 764 N N . ARG A 1 99 ? 10.289 -11.362 14.884 1.00 40.28 99 ARG A N 1
ATOM 765 C CA . ARG A 1 99 ? 10.567 -12.792 14.774 1.00 40.28 99 ARG A CA 1
ATOM 766 C C . ARG A 1 99 ? 10.514 -13.436 16.149 1.00 40.28 99 ARG A C 1
ATOM 768 O O . ARG A 1 99 ? 10.872 -12.729 17.116 1.00 40.28 99 ARG A O 1
#

Organism: Oryctolagus cuniculus (NCBI:txid9986)

Solvent-accessible surface area (backbone atoms only — not comparable to full-atom values): 6452 Å² total; per-residue (Å²): 135,91,82,84,88,77,82,78,87,77,79,92,69,88,71,72,83,69,70,62,98,73,79,56,82,51,74,39,68,64,59,73,70,64,44,52,58,41,39,75,72,69,48,92,64,83,59,43,41,64,76,50,53,63,54,52,50,51,50,46,39,61,77,68,58,29,42,37,93,90,46,67,50,35,35,55,28,63,90,41,73,66,8,73,71,68,73,38,53,58,52,51,77,79,63,72,87,77,129

pLDDT: mean 73.11, std 18.32, range [40.0, 96.5]

Secondary structure (DSSP, 8-state):
--------------------TTTT--EE---HHHHHHHHHTT---SSEETTTHHHHHHHHHHHTT-B-SS-TTEEE-TTSHHHHHHT-SEEETT-----

Nearest PDB structures (foldseek):
  4oq3-assembly4_D  TM=8.715E-01  e=8.994E-11  Homo sapiens
  5hmh-assembly3_A  TM=9.210E-01  e=1.756E-10  Homo sapiens
  5hmi-assembly3_A  TM=8.890E-01  e=1.257E-10  Homo sapiens
  4ue1-assembly4_B  TM=8.155E-01  e=1.643E-10  Homo sapiens
  1ttv-assembly1_A  TM=8.697E-01  e=1.308E-09  Xenopus laevis

Radius of gyration: 21.63 Å; Cα contacts (8 Å, |Δi|>4): 87; chains: 1; bounding box: 48×22×72 Å